Protein AF-A0A7C9E634-F1 (afdb_monomer_lite)

Structure (mmCIF, N/CA/C/O backbone):
data_AF-A0A7C9E634-F1
#
_entry.id   AF-A0A7C9E634-F1
#
loop_
_atom_site.group_PDB
_atom_site.id
_atom_site.type_sy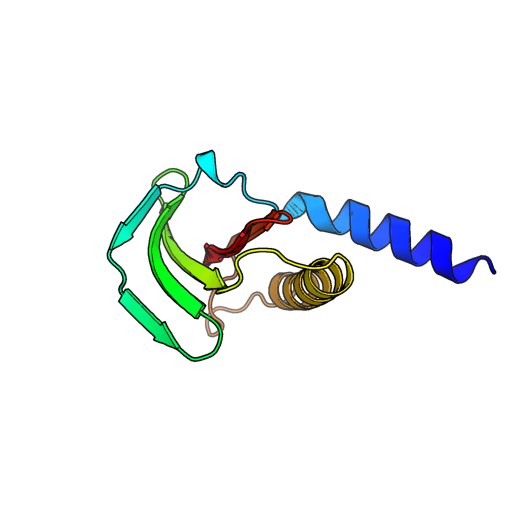mbol
_atom_site.label_atom_id
_atom_site.label_alt_id
_atom_site.label_comp_id
_atom_site.label_asym_id
_atom_site.label_entity_id
_atom_site.label_seq_id
_atom_site.pdbx_PDB_ins_code
_atom_site.Cartn_x
_atom_site.Cartn_y
_atom_site.Cartn_z
_atom_site.occupancy
_atom_site.B_iso_or_equiv
_atom_site.auth_seq_id
_atom_site.auth_comp_id
_atom_site.auth_asym_id
_atom_site.auth_atom_id
_atom_site.pdbx_PDB_model_num
ATOM 1 N N . SER A 1 1 ? 5.236 32.197 8.719 1.00 42.72 1 SER A N 1
ATOM 2 C CA . SER A 1 1 ? 4.154 31.558 9.503 1.00 42.72 1 SER A CA 1
ATOM 3 C C . SER A 1 1 ? 2.904 31.229 8.686 1.00 42.72 1 SER A C 1
ATOM 5 O O . SER A 1 1 ? 2.025 30.561 9.204 1.00 42.72 1 SER A O 1
ATOM 7 N N . SER A 1 2 ? 2.814 31.657 7.421 1.00 39.22 2 SER A N 1
ATOM 8 C CA . SER A 1 2 ? 1.694 31.393 6.503 1.00 39.22 2 SER A CA 1
ATOM 9 C C . SER A 1 2 ? 1.920 30.189 5.575 1.00 39.22 2 SER A C 1
ATOM 11 O O . SER A 1 2 ? 0.960 29.598 5.101 1.00 39.22 2 SER A O 1
ATOM 13 N N . SER A 1 3 ? 3.172 29.774 5.355 1.00 47.94 3 SER A N 1
ATOM 14 C CA . SER A 1 3 ? 3.528 28.684 4.430 1.00 47.94 3 SER A CA 1
ATOM 15 C C . SER A 1 3 ? 3.133 27.285 4.924 1.00 47.94 3 SER A C 1
ATOM 17 O O . SER A 1 3 ? 2.879 26.397 4.121 1.00 47.94 3 SER A O 1
ATOM 19 N N . SER A 1 4 ? 3.044 27.083 6.242 1.00 48.59 4 SER A N 1
ATOM 20 C CA . SER A 1 4 ? 2.720 25.780 6.842 1.00 48.59 4 SER A CA 1
ATOM 21 C C . SER A 1 4 ? 1.243 25.402 6.696 1.00 48.59 4 SER A C 1
ATOM 23 O O . SER A 1 4 ? 0.915 24.221 6.686 1.00 48.59 4 SER A O 1
ATOM 25 N N . VAL A 1 5 ? 0.355 26.398 6.602 1.00 50.66 5 VAL A N 1
ATOM 26 C CA . VAL A 1 5 ? -1.101 26.192 6.505 1.00 50.66 5 VAL A CA 1
ATOM 27 C C . VAL A 1 5 ? -1.513 25.939 5.054 1.00 50.66 5 VAL A C 1
ATOM 29 O O . VAL A 1 5 ? -2.343 25.071 4.807 1.00 50.66 5 VAL A O 1
ATOM 32 N N . VAL A 1 6 ? -0.871 26.626 4.101 1.00 50.06 6 VAL A N 1
ATOM 33 C CA . VAL A 1 6 ? -1.100 26.443 2.656 1.00 50.06 6 VAL A CA 1
ATOM 34 C C . VAL A 1 6 ? -0.694 25.030 2.217 1.00 50.06 6 VAL A C 1
ATOM 36 O O . VAL A 1 6 ? -1.507 24.328 1.632 1.00 50.06 6 VAL A O 1
ATOM 39 N N . ASN A 1 7 ? 0.477 24.538 2.647 1.00 52.78 7 ASN A N 1
ATOM 40 C CA . ASN A 1 7 ? 0.902 23.162 2.349 1.00 52.78 7 ASN A CA 1
ATOM 41 C C . ASN A 1 7 ? -0.045 22.094 2.920 1.00 52.78 7 ASN A C 1
ATOM 43 O O . ASN A 1 7 ? -0.174 21.018 2.349 1.00 52.78 7 ASN A O 1
ATOM 47 N N . LYS A 1 8 ? -0.687 22.357 4.064 1.00 52.69 8 LYS A N 1
ATOM 48 C CA . LYS A 1 8 ? -1.520 21.362 4.751 1.00 52.69 8 LYS A CA 1
ATOM 49 C C . LYS A 1 8 ? -2.874 21.163 4.064 1.00 52.69 8 LYS A C 1
ATOM 51 O O . LYS A 1 8 ? -3.366 20.045 4.052 1.00 52.69 8 LYS A O 1
ATOM 56 N N . LEU A 1 9 ? -3.434 22.221 3.474 1.00 50.91 9 LEU A N 1
ATOM 57 C CA . LEU A 1 9 ? -4.702 22.172 2.734 1.00 50.91 9 LEU A CA 1
ATOM 58 C C . LEU A 1 9 ? -4.543 21.530 1.344 1.00 50.91 9 LEU A C 1
ATOM 60 O O . LEU A 1 9 ? -5.421 20.782 0.914 1.00 50.91 9 LEU A O 1
ATOM 64 N N . ASP A 1 10 ? -3.406 21.760 0.680 1.00 53.06 10 ASP A N 1
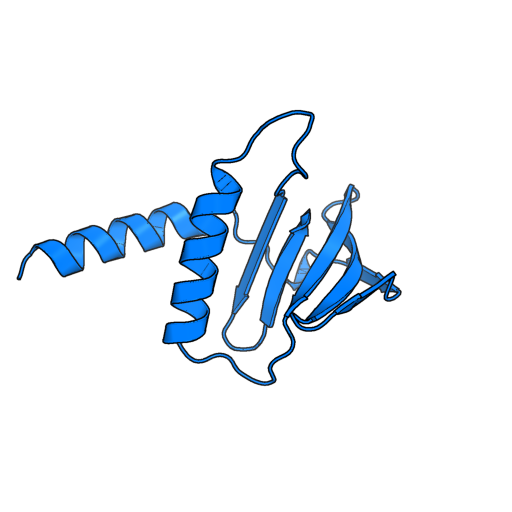ATOM 65 C CA . ASP A 1 10 ? -3.107 21.146 -0.622 1.00 53.06 10 ASP A CA 1
ATOM 66 C C . ASP A 1 10 ? -2.856 19.631 -0.499 1.00 53.06 10 ASP A C 1
ATOM 68 O O . ASP A 1 10 ? -3.322 18.857 -1.333 1.00 53.06 10 ASP A O 1
ATOM 72 N N . ILE A 1 11 ? -2.193 19.189 0.578 1.00 57.31 11 ILE A N 1
ATOM 73 C CA . ILE A 1 11 ? -1.992 17.758 0.876 1.00 57.31 11 ILE A CA 1
ATOM 74 C C . ILE A 1 11 ? -3.322 17.062 1.194 1.00 57.31 11 ILE A C 1
ATOM 76 O O . ILE A 1 11 ? -3.534 15.928 0.772 1.00 57.31 11 ILE A O 1
ATOM 80 N N . ASP A 1 12 ? -4.215 17.725 1.932 1.00 55.81 12 ASP A N 1
ATOM 81 C CA . ASP A 1 12 ? -5.495 17.146 2.358 1.00 55.81 12 ASP A CA 1
ATOM 82 C C . ASP A 1 12 ? -6.465 16.980 1.177 1.00 55.81 12 ASP A C 1
ATOM 84 O O . ASP A 1 12 ? -7.140 15.960 1.060 1.00 55.81 12 ASP A O 1
ATOM 88 N N . THR A 1 13 ? -6.464 17.926 0.232 1.00 55.19 13 THR A N 1
ATOM 89 C CA . THR A 1 13 ? -7.326 17.862 -0.962 1.00 55.19 13 THR A CA 1
ATOM 90 C C . THR A 1 13 ? -6.801 16.863 -2.001 1.00 55.19 13 THR A C 1
ATOM 92 O O . THR A 1 13 ? -7.588 16.112 -2.570 1.00 55.19 13 THR A O 1
ATOM 95 N N . ASP A 1 14 ? -5.478 16.776 -2.202 1.00 60.09 14 ASP A N 1
ATOM 96 C CA . ASP A 1 14 ? -4.853 15.762 -3.074 1.00 60.09 14 ASP A CA 1
ATOM 97 C C . ASP A 1 14 ? -5.064 14.332 -2.539 1.00 60.09 14 ASP A C 1
ATOM 99 O O . ASP A 1 14 ? -4.996 13.367 -3.305 1.00 60.09 14 ASP A O 1
ATOM 103 N N . SER A 1 15 ? -5.333 14.192 -1.233 1.00 59.19 15 SER A N 1
ATOM 104 C CA . SER A 1 15 ? -5.437 12.903 -0.548 1.00 59.19 15 SER A CA 1
ATOM 105 C C . SER A 1 15 ? -6.660 12.063 -0.924 1.00 59.19 15 SER A C 1
ATOM 107 O O . SER A 1 15 ? -6.578 10.838 -0.919 1.00 59.19 15 SER A O 1
ATOM 109 N N . LEU A 1 16 ? -7.777 12.699 -1.286 1.00 6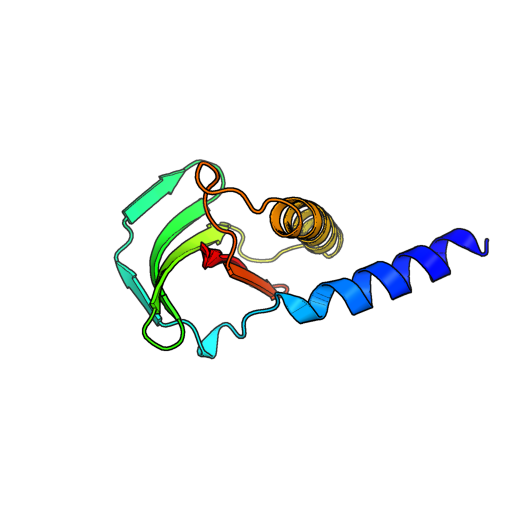4.81 16 LEU A N 1
ATOM 110 C CA . LEU A 1 16 ? -9.054 12.003 -1.484 1.00 64.81 16 LEU A CA 1
ATOM 111 C C . LEU A 1 16 ? -9.161 11.290 -2.840 1.00 64.81 16 LEU A C 1
ATOM 113 O O . LEU A 1 16 ? -9.862 10.289 -2.942 1.00 64.81 16 LEU A O 1
ATOM 117 N N . ASP A 1 17 ? -8.441 11.749 -3.866 1.00 80.50 17 ASP A N 1
ATOM 118 C CA . ASP A 1 17 ? -8.566 11.225 -5.238 1.00 80.50 17 ASP A CA 1
ATOM 119 C C . ASP A 1 17 ? -8.030 9.792 -5.424 1.00 80.50 17 ASP A C 1
ATOM 121 O O . ASP A 1 17 ? -8.195 9.199 -6.490 1.00 80.50 17 ASP A O 1
ATOM 125 N N . TYR A 1 18 ? -7.334 9.249 -4.425 1.00 88.31 18 TYR A N 1
ATOM 126 C CA . TYR A 1 18 ? -6.708 7.923 -4.471 1.00 88.31 18 TYR A CA 1
ATOM 127 C C . TYR A 1 18 ? -7.048 7.046 -3.268 1.00 88.31 18 TYR A C 1
ATOM 129 O O . TYR A 1 18 ? -6.544 5.924 -3.173 1.00 88.31 18 TYR A O 1
ATOM 137 N N . GLU A 1 19 ? -7.821 7.574 -2.321 1.00 94.31 19 GLU A N 1
ATOM 138 C CA . GLU A 1 19 ? -8.114 6.886 -1.075 1.00 94.31 19 GLU A CA 1
ATOM 139 C C . GLU A 1 19 ? -9.101 5.749 -1.357 1.00 94.31 19 GLU A C 1
ATOM 141 O O . GLU A 1 19 ? -10.200 5.957 -1.874 1.00 94.31 19 GLU A O 1
ATOM 146 N N . ILE A 1 20 ? -8.687 4.530 -1.031 1.00 95.56 20 ILE A N 1
ATOM 147 C CA . ILE A 1 20 ? -9.507 3.331 -1.141 1.00 95.56 20 ILE A CA 1
ATOM 148 C C . ILE A 1 20 ? -10.023 2.993 0.252 1.00 95.56 20 ILE A C 1
ATOM 150 O O . ILE A 1 20 ? -9.260 2.889 1.215 1.00 95.56 20 ILE A O 1
ATOM 154 N N . ILE A 1 21 ? -11.330 2.776 0.348 1.00 94.56 21 ILE A N 1
ATOM 155 C CA . ILE A 1 21 ? -11.955 2.249 1.555 1.00 94.56 21 ILE A CA 1
ATOM 156 C C . ILE A 1 21 ? -11.529 0.786 1.688 1.00 94.56 21 ILE A C 1
ATOM 158 O O . ILE A 1 21 ? -11.688 -0.002 0.756 1.00 94.56 21 ILE A O 1
ATOM 162 N N . TRP A 1 22 ? -10.964 0.415 2.838 1.00 94.88 22 TRP A N 1
ATOM 163 C CA . TRP A 1 22 ? -10.449 -0.938 3.058 1.00 94.88 22 TRP A CA 1
ATOM 164 C C . TRP A 1 22 ? -11.517 -2.013 2.808 1.00 94.88 22 TRP A C 1
ATOM 166 O O . TRP A 1 22 ? -11.219 -3.064 2.250 1.00 94.88 22 TRP A O 1
ATOM 176 N N . GLU A 1 23 ? -12.759 -1.736 3.193 1.00 95.12 23 GLU A N 1
ATOM 177 C CA . GLU A 1 23 ? -13.900 -2.640 3.062 1.00 95.12 23 GLU A CA 1
ATOM 178 C C . GLU A 1 23 ? -14.302 -2.915 1.602 1.00 95.12 23 GLU A C 1
ATOM 180 O O . GLU A 1 23 ? -14.927 -3.940 1.334 1.00 95.12 23 GLU A O 1
ATOM 185 N N . ASP A 1 24 ? -13.906 -2.054 0.659 1.00 95.88 24 ASP A N 1
ATOM 186 C CA . ASP A 1 24 ? -14.133 -2.262 -0.777 1.00 95.88 24 ASP A CA 1
ATOM 187 C C . ASP A 1 24 ? -13.081 -3.196 -1.408 1.00 95.88 24 ASP A C 1
ATOM 189 O O . ASP A 1 24 ? -13.224 -3.619 -2.561 1.00 95.88 24 ASP A O 1
ATOM 193 N N . LEU A 1 25 ? -12.015 -3.533 -0.670 1.00 97.06 25 LEU A N 1
ATOM 194 C CA . LEU A 1 25 ? -10.986 -4.479 -1.094 1.00 97.06 25 LEU A CA 1
ATOM 195 C C . LEU A 1 25 ? -11.298 -5.887 -0.594 1.00 97.06 25 LEU A C 1
ATOM 197 O O . LEU A 1 25 ? -11.437 -6.147 0.600 1.00 97.06 25 LEU A O 1
ATOM 201 N N . THR A 1 26 ? -11.292 -6.843 -1.517 1.00 98.00 26 THR A N 1
ATOM 202 C CA . THR A 1 26 ? -11.225 -8.263 -1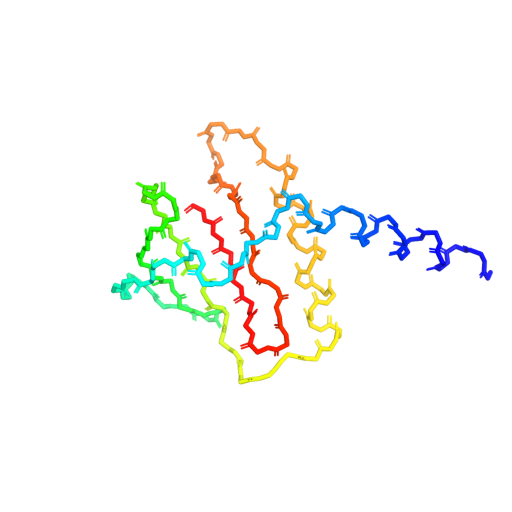.168 1.00 98.00 26 THR A CA 1
ATOM 203 C C . THR A 1 26 ? -9.769 -8.703 -1.206 1.00 98.00 26 THR A C 1
ATOM 205 O O . THR A 1 26 ? -9.155 -8.684 -2.268 1.00 98.00 26 THR A O 1
ATOM 208 N N . VAL A 1 27 ? -9.208 -9.103 -0.063 1.00 97.50 27 VAL A N 1
ATOM 209 C CA . VAL A 1 27 ? -7.817 -9.575 0.027 1.00 97.50 27 VAL A CA 1
ATOM 210 C C . VAL A 1 27 ? -7.776 -11.098 0.059 1.00 97.50 27 VAL A C 1
ATOM 212 O O . VAL A 1 27 ? -8.408 -11.722 0.911 1.00 97.50 27 VAL A O 1
ATOM 215 N N . GLY A 1 28 ? -7.052 -11.674 -0.898 1.00 97.62 28 GLY A N 1
ATOM 216 C CA . GLY A 1 28 ? -6.887 -13.108 -1.094 1.00 97.62 28 GLY A CA 1
ATOM 217 C C . GLY A 1 28 ? -5.566 -13.632 -0.537 1.00 97.62 28 GLY A C 1
ATOM 218 O O . GLY A 1 28 ? -5.094 -13.219 0.525 1.00 97.62 28 GLY A O 1
ATOM 219 N N . GLU A 1 29 ? -4.977 -14.593 -1.244 1.00 98.06 29 GLU A N 1
ATOM 220 C CA . GLU A 1 29 ? -3.741 -15.244 -0.833 1.00 98.06 29 GLU A CA 1
ATOM 221 C C . GLU A 1 29 ? -2.520 -14.317 -0.867 1.00 98.06 29 GLU A C 1
ATOM 223 O O . GLU A 1 29 ? -2.403 -13.385 -1.664 1.00 98.06 29 GLU A O 1
ATOM 228 N N . GLN A 1 30 ? -1.562 -14.609 0.009 1.00 98.19 30 GLN A N 1
ATOM 229 C CA . GLN A 1 30 ? -0.255 -13.974 -0.019 1.00 98.19 30 GLN A CA 1
ATOM 230 C C . GLN A 1 30 ? 0.513 -14.422 -1.266 1.00 98.19 30 GLN A C 1
ATOM 232 O O . GLN A 1 30 ? 0.731 -15.616 -1.468 1.00 98.19 30 GLN A O 1
ATOM 237 N N . ILE A 1 31 ? 0.998 -13.455 -2.042 1.00 97.62 31 ILE A N 1
ATOM 238 C CA . ILE A 1 31 ? 1.811 -13.703 -3.240 1.00 97.62 31 ILE A CA 1
ATOM 239 C C . ILE A 1 31 ? 3.293 -13.388 -3.022 1.00 97.62 31 ILE A C 1
ATOM 241 O O . ILE A 1 31 ? 4.149 -13.891 -3.746 1.00 97.62 31 ILE A O 1
ATOM 245 N N . GLY A 1 32 ? 3.632 -12.593 -2.003 1.00 97.12 32 GLY A N 1
ATOM 246 C CA . GLY A 1 32 ? 5.024 -12.302 -1.673 1.00 97.12 32 GLY A CA 1
ATOM 247 C C . GLY A 1 32 ? 5.195 -11.563 -0.354 1.00 97.12 32 GLY A C 1
ATOM 248 O O . GLY A 1 32 ? 4.272 -10.933 0.150 1.00 97.12 32 GLY A O 1
ATOM 249 N N . GLN A 1 33 ? 6.395 -11.625 0.214 1.00 96.81 33 GLN A N 1
ATOM 250 C CA . GLN A 1 33 ? 6.755 -10.882 1.419 1.00 96.81 33 GLN A CA 1
ATOM 251 C C . GLN A 1 33 ? 8.159 -10.312 1.277 1.00 96.81 33 GLN A C 1
ATOM 253 O O . GLN A 1 33 ? 9.075 -10.989 0.813 1.00 96.81 33 GLN A O 1
ATOM 258 N N . GLY A 1 34 ? 8.316 -9.060 1.688 1.00 91.56 34 GLY A N 1
ATOM 259 C CA . GLY A 1 34 ? 9.591 -8.360 1.705 1.00 91.56 34 GLY A CA 1
ATOM 260 C C . GLY A 1 34 ? 9.765 -7.544 2.979 1.00 91.56 34 GLY A C 1
ATOM 261 O O . GLY A 1 34 ? 8.943 -7.583 3.892 1.00 91.56 34 GLY A O 1
ATOM 262 N N . SER A 1 35 ? 10.840 -6.762 3.030 1.00 89.56 35 SER A N 1
ATOM 263 C CA . SER A 1 35 ? 11.169 -5.921 4.189 1.00 89.56 35 SER A CA 1
ATOM 264 C C . SER A 1 35 ? 10.113 -4.853 4.486 1.00 89.56 35 SER A C 1
ATOM 266 O O . SER A 1 35 ? 9.896 -4.508 5.642 1.00 89.56 35 SER A O 1
ATOM 268 N N . CYS A 1 36 ? 9.450 -4.329 3.453 1.00 87.50 36 CYS A N 1
ATOM 269 C CA . CYS A 1 36 ? 8.447 -3.273 3.591 1.00 87.50 36 CYS A CA 1
ATOM 270 C C . CYS A 1 36 ? 7.052 -3.796 3.962 1.00 87.50 36 CYS A C 1
ATOM 272 O O . CYS A 1 36 ? 6.178 -2.992 4.280 1.00 87.50 36 CYS A O 1
ATOM 274 N N . GLY A 1 37 ? 6.820 -5.108 3.880 1.00 93.62 37 GLY A N 1
ATOM 275 C CA . GLY A 1 37 ? 5.521 -5.709 4.147 1.00 93.62 37 GLY A CA 1
ATOM 276 C C . GLY A 1 37 ? 5.202 -6.898 3.251 1.00 93.62 37 GLY A C 1
ATOM 277 O O . GLY A 1 37 ? 6.087 -7.497 2.633 1.00 93.62 37 GLY A O 1
ATOM 278 N N . THR A 1 38 ? 3.918 -7.219 3.177 1.00 97.25 38 THR A N 1
ATOM 279 C CA . THR A 1 38 ? 3.404 -8.402 2.487 1.00 97.25 38 THR A CA 1
ATOM 280 C C . THR A 1 38 ? 2.513 -7.977 1.331 1.00 97.25 38 THR A C 1
ATOM 282 O O . THR A 1 38 ? 1.711 -7.056 1.461 1.00 97.25 38 THR A O 1
ATOM 285 N N . VAL A 1 39 ? 2.666 -8.641 0.192 1.00 97.75 39 VAL A N 1
ATOM 286 C CA . VAL A 1 39 ? 1.825 -8.451 -0.986 1.00 97.75 39 VAL A CA 1
ATOM 287 C C . VAL A 1 39 ? 0.855 -9.617 -1.074 1.00 97.75 39 VAL A C 1
ATOM 289 O O . VAL A 1 39 ? 1.256 -10.782 -0.990 1.00 97.75 39 VAL A O 1
ATOM 292 N N . TYR A 1 40 ? -0.412 -9.283 -1.265 1.00 98.31 40 TYR A N 1
ATOM 293 C CA . TYR A 1 40 ? -1.502 -10.220 -1.466 1.00 98.31 40 TYR A CA 1
ATOM 294 C C . TYR A 1 40 ? -2.089 -10.020 -2.857 1.00 98.31 40 TYR A C 1
ATOM 296 O O . TYR A 1 40 ? -2.098 -8.901 -3.375 1.00 98.31 40 TYR A O 1
ATOM 304 N N . HIS A 1 41 ? -2.590 -11.098 -3.439 1.00 98.38 41 HIS A N 1
ATOM 305 C CA . HIS A 1 41 ? -3.559 -11.001 -4.520 1.00 98.38 41 HIS A CA 1
ATOM 306 C C . HIS A 1 41 ? -4.880 -10.466 -3.947 1.00 98.38 41 HIS A C 1
ATOM 308 O O . HIS A 1 41 ? -5.200 -10.694 -2.774 1.00 98.38 41 HIS A O 1
ATOM 314 N N . GLY A 1 42 ? -5.636 -9.711 -4.735 1.00 98.06 42 GLY A N 1
ATOM 315 C CA . GLY A 1 42 ? -6.894 -9.135 -4.289 1.00 98.06 42 GLY A CA 1
ATOM 316 C C . GLY A 1 42 ? -7.788 -8.693 -5.435 1.00 98.06 42 GLY A C 1
ATOM 317 O O . GLY A 1 42 ? -7.421 -8.746 -6.601 1.00 98.06 42 GLY A O 1
ATOM 318 N N . SER A 1 43 ? -8.983 -8.236 -5.078 1.00 97.94 43 SER A N 1
ATOM 319 C CA . SER A 1 43 ? -9.956 -7.686 -6.016 1.00 97.94 43 SER A CA 1
ATOM 320 C C . SER A 1 43 ? -10.490 -6.355 -5.505 1.00 97.94 43 SER A C 1
ATOM 322 O O . SER A 1 43 ? -10.906 -6.253 -4.348 1.00 97.94 43 SER A O 1
ATOM 324 N N . TRP A 1 44 ? -10.548 -5.364 -6.394 1.00 97.00 44 TRP A N 1
ATOM 325 C CA . TRP A 1 44 ? -11.159 -4.059 -6.150 1.00 97.00 44 TRP A CA 1
ATOM 326 C C . TRP A 1 44 ? -12.204 -3.763 -7.227 1.00 97.00 44 TRP A C 1
ATOM 328 O O . TRP A 1 44 ? -11.874 -3.653 -8.408 1.00 97.00 44 TRP A O 1
ATOM 338 N N . PHE A 1 45 ? -13.484 -3.706 -6.843 1.00 94.69 45 PHE A N 1
ATOM 339 C CA . PHE A 1 45 ? -14.619 -3.583 -7.776 1.00 94.69 45 PHE A CA 1
ATOM 340 C C . PHE A 1 45 ? -14.558 -4.553 -8.978 1.00 94.69 45 PHE A C 1
ATOM 342 O O . PHE A 1 45 ? -14.900 -4.200 -10.105 1.00 94.69 45 PHE A O 1
ATOM 349 N N . GLY A 1 46 ? -14.111 -5.791 -8.739 1.00 94.56 46 GLY A N 1
ATOM 350 C CA . GLY A 1 46 ? -13.978 -6.833 -9.763 1.00 94.56 46 GLY A CA 1
ATOM 351 C C . GLY A 1 46 ? -12.721 -6.730 -10.635 1.00 94.56 46 GLY A C 1
ATOM 352 O O . GLY A 1 46 ? -12.524 -7.588 -11.493 1.00 94.56 46 GLY A O 1
ATOM 353 N N . SER A 1 47 ? -11.874 -5.720 -10.421 1.00 96.12 47 SER A N 1
ATOM 354 C CA . SER A 1 47 ? -10.536 -5.655 -11.016 1.00 96.12 47 SER A CA 1
ATOM 355 C C . SER A 1 47 ? -9.562 -6.484 -10.187 1.00 96.12 47 SER A C 1
ATOM 357 O O . SER A 1 47 ? -9.524 -6.334 -8.967 1.00 96.12 47 SER A O 1
ATOM 359 N N . ASP A 1 48 ? -8.784 -7.332 -10.856 1.00 97.56 48 ASP A N 1
ATOM 360 C CA . ASP A 1 48 ? -7.667 -8.071 -10.265 1.00 97.56 48 ASP A CA 1
ATOM 361 C C . ASP A 1 48 ? -6.527 -7.104 -9.910 1.00 97.56 48 ASP A C 1
ATOM 363 O O . ASP A 1 48 ? -6.139 -6.286 -10.748 1.00 97.56 48 ASP A O 1
ATOM 367 N N . VAL A 1 49 ? -6.041 -7.151 -8.667 1.00 98.06 49 VAL A N 1
ATOM 368 C CA . VAL A 1 49 ? -5.066 -6.192 -8.123 1.00 98.06 49 VAL A CA 1
ATOM 369 C C . VAL A 1 49 ? -4.040 -6.856 -7.211 1.00 98.06 49 VAL A C 1
ATOM 371 O O . VAL A 1 49 ? -4.291 -7.886 -6.580 1.00 98.06 49 VAL A O 1
ATOM 374 N N . ALA A 1 50 ? -2.890 -6.202 -7.053 1.00 98.25 50 ALA A N 1
ATOM 375 C CA . ALA A 1 50 ? -1.948 -6.506 -5.985 1.00 98.25 50 ALA A CA 1
ATOM 376 C C . ALA A 1 50 ? -2.140 -5.534 -4.811 1.00 98.25 50 ALA A C 1
ATOM 378 O O . ALA A 1 50 ? -2.048 -4.316 -4.963 1.00 98.25 50 ALA A O 1
ATOM 379 N N . VAL A 1 51 ? -2.355 -6.077 -3.610 1.00 97.94 51 VAL A N 1
ATOM 380 C CA . VAL A 1 51 ? -2.513 -5.303 -2.372 1.00 97.94 51 VAL A CA 1
ATOM 381 C C . VAL A 1 51 ? -1.251 -5.444 -1.532 1.00 97.94 51 VAL A C 1
ATOM 383 O O . VAL A 1 51 ? -1.023 -6.462 -0.872 1.00 97.94 51 VAL A O 1
ATOM 386 N N . LYS A 1 52 ? -0.406 -4.411 -1.539 1.00 97.31 52 LYS A N 1
ATOM 387 C CA . LYS A 1 52 ? 0.788 -4.350 -0.691 1.00 97.31 52 LYS A CA 1
ATOM 388 C C . LYS A 1 52 ? 0.429 -3.745 0.658 1.00 97.31 52 LYS A C 1
ATOM 390 O O . LYS A 1 52 ? 0.243 -2.536 0.764 1.00 97.31 52 LYS A O 1
ATOM 395 N N . VAL A 1 53 ? 0.389 -4.581 1.689 1.00 95.88 53 VAL A N 1
ATOM 396 C CA . VAL A 1 53 ? 0.122 -4.190 3.075 1.00 95.88 53 VAL A CA 1
ATOM 397 C C . VAL A 1 53 ? 1.447 -3.977 3.797 1.00 95.88 53 VAL A C 1
ATOM 399 O O . VAL A 1 53 ? 2.277 -4.887 3.884 1.00 95.88 53 VAL A O 1
ATOM 402 N N . PHE A 1 54 ? 1.653 -2.779 4.335 1.00 93.88 54 PHE A N 1
ATOM 403 C CA . PHE A 1 54 ? 2.841 -2.486 5.131 1.00 93.88 54 PHE A CA 1
ATOM 404 C C . PHE A 1 54 ? 2.699 -3.119 6.520 1.00 93.88 54 PHE A C 1
ATOM 406 O O . PHE A 1 54 ? 1.602 -3.224 7.059 1.00 93.88 54 PHE A O 1
ATOM 413 N N . SER A 1 55 ? 3.799 -3.568 7.121 1.00 80.31 55 SER A N 1
ATOM 414 C CA . SER A 1 55 ? 3.746 -4.296 8.396 1.00 80.31 55 SER A CA 1
ATOM 415 C C . SER A 1 55 ? 4.061 -3.386 9.583 1.00 80.31 55 SER A C 1
ATOM 417 O O . SER A 1 55 ? 5.222 -3.257 9.965 1.00 80.31 55 SER A O 1
ATOM 419 N N . LYS A 1 56 ? 3.038 -2.779 10.195 1.00 75.75 56 LYS A N 1
ATOM 420 C CA . LYS A 1 56 ? 3.092 -2.249 11.572 1.00 75.75 56 LYS A CA 1
ATOM 421 C C . LYS A 1 56 ? 1.745 -2.465 12.265 1.00 75.75 56 LYS A C 1
ATOM 423 O O . LYS A 1 56 ? 0.720 -2.484 11.598 1.00 75.75 56 LYS A O 1
ATOM 428 N N . GLN A 1 57 ? 1.761 -2.646 13.588 1.00 64.25 57 GLN A N 1
ATOM 429 C CA . GLN A 1 57 ? 0.530 -2.751 14.387 1.00 64.25 57 GLN A CA 1
ATOM 430 C C . GLN A 1 57 ? -0.206 -1.407 14.463 1.00 64.25 57 GLN A C 1
ATOM 432 O O . GLN A 1 57 ? -1.425 -1.379 14.364 1.00 64.25 57 GLN A O 1
ATOM 437 N N . GLU A 1 58 ? 0.543 -0.308 14.579 1.00 77.56 58 GLU A N 1
ATOM 438 C CA . GLU A 1 58 ? 0.033 1.063 14.554 1.00 77.56 58 GLU A CA 1
ATOM 439 C C . GLU A 1 58 ? 1.054 1.984 13.873 1.00 77.56 58 GLU A C 1
ATOM 441 O O . GLU A 1 58 ? 2.273 1.780 13.976 1.00 77.56 58 GLU A O 1
ATOM 446 N N . TYR A 1 59 ? 0.555 2.996 13.167 1.00 86.50 59 TYR A N 1
ATOM 447 C CA . TYR A 1 59 ? 1.367 4.000 12.486 1.00 86.50 59 TYR A CA 1
ATOM 448 C C . TYR A 1 59 ? 1.279 5.335 13.217 1.00 86.50 59 TYR A C 1
ATOM 450 O O . TYR A 1 59 ? 0.190 5.809 13.527 1.00 86.50 59 TYR A O 1
ATOM 458 N N . SER A 1 60 ? 2.432 5.960 13.467 1.00 90.31 60 SER A N 1
ATOM 459 C CA . SER A 1 60 ? 2.470 7.345 13.935 1.00 90.31 60 SER A CA 1
ATOM 460 C C . SER A 1 60 ? 1.979 8.296 12.844 1.00 90.31 60 SER A C 1
ATOM 462 O O . SER A 1 60 ? 2.139 8.010 11.655 1.00 90.31 60 SER A O 1
ATOM 464 N N . ASP A 1 61 ? 1.474 9.464 13.241 1.00 89.94 61 ASP A N 1
ATOM 465 C CA . ASP A 1 61 ? 1.054 10.514 12.304 1.00 89.94 61 ASP A CA 1
ATOM 466 C C . AS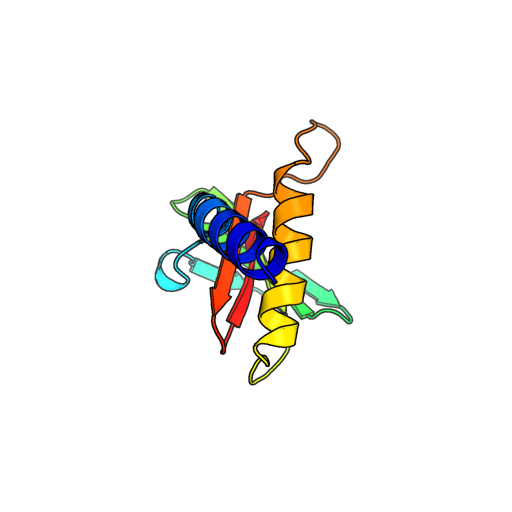P A 1 61 ? 2.168 10.892 11.317 1.00 89.94 61 ASP A C 1
ATOM 468 O O . ASP A 1 61 ? 1.910 11.057 10.127 1.00 89.94 61 ASP A O 1
ATOM 472 N N . ASP A 1 62 ? 3.424 10.939 11.777 1.00 90.38 62 ASP A N 1
ATOM 473 C CA . ASP A 1 62 ? 4.584 11.190 10.913 1.00 90.38 62 ASP A CA 1
ATOM 474 C C . ASP A 1 62 ? 4.772 10.087 9.861 1.00 90.38 62 ASP A C 1
ATOM 476 O O . ASP A 1 62 ? 5.068 10.378 8.704 1.00 90.38 62 ASP A O 1
ATOM 480 N N . ALA A 1 63 ? 4.568 8.817 10.230 1.00 89.94 63 ALA A N 1
ATOM 481 C CA . ALA A 1 63 ? 4.673 7.703 9.290 1.00 89.94 63 ALA A CA 1
ATOM 482 C C . ALA A 1 63 ? 3.541 7.733 8.255 1.00 89.94 63 ALA A C 1
ATOM 484 O O . ALA A 1 63 ? 3.782 7.468 7.079 1.00 89.94 63 ALA A O 1
ATOM 485 N N . ILE A 1 64 ? 2.326 8.088 8.682 1.00 91.38 64 ILE A N 1
ATOM 486 C CA . ILE A 1 64 ? 1.177 8.285 7.792 1.00 91.38 64 ILE A CA 1
ATOM 487 C C . ILE A 1 64 ? 1.453 9.448 6.832 1.00 91.38 64 ILE A C 1
ATOM 489 O O . ILE A 1 64 ? 1.208 9.329 5.633 1.00 91.38 64 ILE A O 1
ATOM 493 N N . LEU A 1 65 ? 2.010 10.555 7.328 1.00 90.69 65 LEU A N 1
ATOM 494 C CA . LEU A 1 65 ? 2.359 11.709 6.505 1.00 90.69 65 LEU A CA 1
ATOM 495 C C . LEU A 1 65 ? 3.435 11.365 5.468 1.00 90.69 65 LEU A C 1
ATOM 497 O O . LEU A 1 65 ? 3.270 11.696 4.295 1.00 90.69 65 LEU A O 1
ATOM 501 N N . SER A 1 66 ? 4.509 10.678 5.870 1.00 90.81 66 SER A N 1
ATOM 502 C CA . SER A 1 66 ? 5.542 10.209 4.937 1.00 90.81 66 SER A CA 1
ATOM 503 C C . SER A 1 66 ? 4.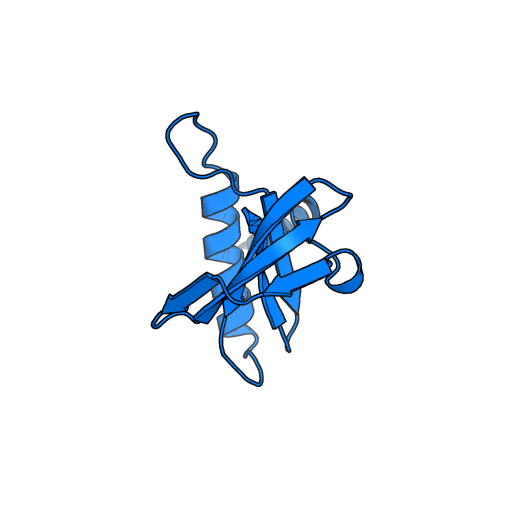971 9.260 3.886 1.00 90.81 66 SER A C 1
ATOM 505 O O . SER A 1 66 ? 5.285 9.389 2.706 1.00 90.81 66 SER A O 1
ATOM 507 N N . PHE A 1 67 ? 4.076 8.355 4.284 1.00 92.56 67 PHE A N 1
ATOM 508 C CA . PHE A 1 67 ? 3.386 7.477 3.346 1.00 92.56 67 PHE A CA 1
ATOM 509 C C . PHE A 1 67 ? 2.549 8.264 2.327 1.00 92.56 67 PHE A C 1
ATOM 511 O O . PHE A 1 67 ? 2.662 8.022 1.127 1.00 92.56 67 PHE A O 1
ATOM 518 N N . ARG A 1 68 ? 1.771 9.264 2.770 1.00 91.88 68 ARG A N 1
ATOM 519 C CA . ARG A 1 68 ? 1.001 10.134 1.862 1.00 91.88 68 ARG A CA 1
ATOM 520 C C . ARG A 1 68 ? 1.899 10.875 0.869 1.00 91.88 68 ARG A C 1
ATOM 522 O O . ARG A 1 68 ? 1.532 11.002 -0.294 1.00 91.88 68 ARG A O 1
ATOM 529 N N . GLN A 1 69 ? 3.087 11.315 1.291 1.00 90.44 69 GLN A N 1
ATOM 530 C CA . GLN A 1 69 ? 4.061 11.945 0.391 1.00 90.44 69 GLN A CA 1
ATOM 531 C C . GLN A 1 69 ? 4.556 10.980 -0.696 1.00 90.44 69 GLN A C 1
ATOM 533 O O . GLN A 1 69 ? 4.617 11.363 -1.864 1.00 90.44 69 GLN A O 1
ATOM 538 N N . GLU A 1 70 ? 4.876 9.732 -0.342 1.00 90.88 70 GLU A N 1
ATOM 539 C CA . GLU A 1 70 ? 5.247 8.706 -1.326 1.00 90.88 70 GLU A CA 1
ATOM 540 C C . GLU A 1 70 ? 4.097 8.423 -2.301 1.00 90.88 70 GLU A C 1
ATOM 542 O O . GLU A 1 70 ? 4.314 8.336 -3.512 1.00 90.88 70 GLU A O 1
ATOM 547 N N . VAL A 1 71 ? 2.864 8.333 -1.794 1.00 92.88 71 VAL A N 1
ATOM 548 C CA . VAL A 1 71 ? 1.669 8.138 -2.623 1.00 92.88 71 VAL A CA 1
ATOM 549 C C . VAL A 1 71 ? 1.482 9.284 -3.614 1.00 92.88 71 VAL A C 1
ATOM 551 O O . VAL A 1 71 ? 1.300 9.020 -4.803 1.00 92.88 71 VAL A O 1
ATOM 554 N N . SER A 1 72 ? 1.613 10.544 -3.188 1.00 90.00 72 SER A N 1
ATOM 555 C CA . SER A 1 72 ? 1.511 11.693 -4.097 1.00 90.00 72 SER A CA 1
ATOM 556 C C . SER A 1 72 ? 2.538 11.647 -5.237 1.00 90.00 72 SER A C 1
ATOM 558 O O . SER A 1 72 ? 2.231 12.091 -6.343 1.00 90.00 72 SER A O 1
ATOM 560 N N . LEU A 1 73 ? 3.722 11.058 -5.027 1.00 90.44 73 LEU A N 1
ATOM 561 C CA . LEU A 1 73 ? 4.686 10.818 -6.108 1.00 90.44 73 LEU A CA 1
ATOM 562 C C . LEU A 1 73 ? 4.217 9.702 -7.051 1.00 90.44 73 LEU A C 1
ATOM 564 O O . LEU A 1 73 ? 4.259 9.871 -8.269 1.00 90.44 73 LEU A O 1
ATOM 568 N N . MET A 1 74 ? 3.731 8.579 -6.511 1.00 92.38 74 MET A N 1
ATOM 569 C CA . MET A 1 74 ? 3.233 7.451 -7.313 1.00 92.38 74 MET A CA 1
ATOM 570 C C . MET A 1 74 ? 2.054 7.847 -8.212 1.00 92.38 74 MET A C 1
ATOM 572 O O . MET A 1 74 ? 2.013 7.437 -9.370 1.00 92.38 74 MET A O 1
ATOM 576 N N . LYS A 1 75 ? 1.157 8.724 -7.740 1.00 88.88 75 LYS A N 1
ATOM 577 C CA . LYS A 1 75 ? 0.031 9.262 -8.532 1.00 88.88 75 LYS A CA 1
ATOM 578 C C . LYS A 1 75 ? 0.455 9.921 -9.845 1.00 88.88 75 LYS A C 1
ATOM 580 O O . LYS A 1 75 ? -0.301 9.904 -10.820 1.00 88.88 75 LYS A O 1
ATOM 585 N N . GLN A 1 76 ? 1.628 10.552 -9.853 1.00 89.00 76 GLN A N 1
ATOM 586 C CA . GLN A 1 76 ? 2.129 11.307 -11.001 1.00 89.00 76 GLN A CA 1
ATOM 587 C C . GLN A 1 76 ? 2.741 10.396 -12.073 1.00 89.00 76 GLN A C 1
ATOM 589 O O . GLN A 1 76 ? 2.933 10.823 -13.213 1.00 89.00 76 GLN A O 1
ATOM 594 N N . LEU A 1 77 ? 3.024 9.132 -11.744 1.00 89.62 77 LEU A N 1
ATOM 595 C CA . LEU A 1 77 ? 3.634 8.175 -12.657 1.00 89.62 77 LEU A CA 1
ATOM 596 C C . LEU A 1 77 ? 2.557 7.463 -13.484 1.00 89.62 77 LEU A C 1
ATOM 598 O O . LEU A 1 77 ? 1.921 6.517 -13.031 1.00 89.62 77 LEU A O 1
ATOM 602 N N . ARG A 1 78 ? 2.365 7.903 -14.732 1.00 89.69 78 ARG A N 1
ATOM 603 C CA . ARG A 1 78 ? 1.469 7.245 -15.697 1.00 89.69 78 ARG A CA 1
ATOM 604 C C . ARG A 1 78 ? 2.196 6.982 -17.002 1.00 89.69 78 ARG A C 1
ATOM 606 O O . ARG A 1 78 ? 2.396 7.885 -17.811 1.00 89.69 78 ARG A O 1
ATOM 613 N N . HIS A 1 79 ? 2.607 5.735 -17.196 1.00 93.81 79 HIS A N 1
ATOM 614 C CA . HIS A 1 79 ? 3.351 5.316 -18.376 1.00 93.81 79 HIS A CA 1
ATOM 615 C C . HIS A 1 79 ? 3.174 3.806 -18.609 1.00 93.81 79 HIS A C 1
ATOM 617 O O . HIS A 1 79 ? 3.172 3.064 -17.631 1.00 93.81 79 HIS A O 1
ATOM 623 N N . PRO A 1 80 ? 3.097 3.312 -19.861 1.00 94.12 80 PRO A N 1
ATOM 624 C CA . PRO A 1 80 ? 2.881 1.887 -20.155 1.00 94.12 80 PRO A CA 1
ATOM 625 C C . PRO A 1 80 ? 3.956 0.933 -19.607 1.00 94.12 80 PRO A C 1
ATOM 627 O O . PRO A 1 80 ? 3.691 -0.249 -19.439 1.00 94.12 80 PRO A O 1
ATOM 630 N N . ASN A 1 81 ? 5.161 1.439 -19.326 1.00 96.25 81 ASN A N 1
ATOM 631 C CA . ASN A 1 81 ? 6.283 0.653 -18.783 1.00 96.25 81 ASN A CA 1
ATOM 632 C C . ASN A 1 81 ? 6.521 0.876 -17.278 1.00 96.25 81 ASN A C 1
ATOM 634 O O . ASN A 1 81 ? 7.585 0.528 -16.771 1.00 96.25 81 ASN A O 1
ATOM 638 N N . ILE A 1 82 ? 5.586 1.522 -16.581 1.00 93.75 82 ILE A N 1
ATOM 639 C CA . ILE A 1 82 ? 5.629 1.711 -15.129 1.00 93.75 82 ILE A CA 1
ATOM 640 C C . ILE A 1 82 ? 4.404 1.011 -14.551 1.00 93.75 82 ILE A C 1
ATOM 642 O O . ILE A 1 82 ? 3.327 1.072 -15.140 1.00 93.75 82 ILE A O 1
ATOM 646 N N . LEU A 1 83 ? 4.576 0.333 -13.417 1.00 93.75 83 LEU A N 1
ATOM 647 C CA . LEU A 1 83 ? 3.469 -0.322 -12.732 1.00 93.75 83 LEU A CA 1
ATOM 648 C C . LEU A 1 83 ? 2.388 0.711 -12.388 1.00 93.75 83 LEU A C 1
ATOM 650 O O . LEU A 1 83 ? 2.694 1.773 -11.842 1.00 93.75 83 LEU A O 1
ATOM 654 N N . LEU A 1 84 ? 1.142 0.405 -12.742 1.00 92.81 84 LEU A N 1
ATOM 655 C CA . LEU A 1 84 ? 0.023 1.309 -12.534 1.00 92.81 84 LEU A CA 1
ATOM 656 C C . LEU A 1 84 ? -0.268 1.429 -11.039 1.00 92.81 84 LEU A C 1
ATOM 658 O O . LEU A 1 84 ? -0.531 0.441 -10.372 1.00 92.81 84 LEU A O 1
ATOM 662 N N . PHE A 1 85 ? -0.248 2.649 -10.517 1.00 95.31 85 PHE A N 1
ATOM 663 C CA . PHE A 1 85 ? -0.801 2.938 -9.201 1.00 95.31 85 PHE A CA 1
ATOM 664 C C . PHE A 1 85 ? -2.318 3.122 -9.321 1.00 95.31 85 PHE A C 1
ATOM 666 O O . PHE A 1 85 ? -2.769 3.973 -10.093 1.00 95.31 85 PHE A O 1
ATOM 673 N N . MET A 1 86 ? -3.097 2.344 -8.564 1.00 95.31 86 MET A N 1
ATOM 674 C CA . MET A 1 86 ? -4.565 2.406 -8.580 1.00 95.31 86 MET A CA 1
ATOM 675 C C . MET A 1 86 ? -5.134 3.161 -7.379 1.00 95.31 86 MET A C 1
ATOM 677 O O . MET A 1 86 ? -6.142 3.849 -7.516 1.00 95.31 86 MET A O 1
ATOM 681 N N . GLY A 1 87 ? -4.482 3.072 -6.222 1.00 96.00 87 GLY A N 1
ATOM 682 C CA . GLY A 1 87 ? -4.888 3.802 -5.028 1.00 96.00 87 GLY A CA 1
ATOM 683 C C . GLY A 1 87 ? -4.158 3.340 -3.775 1.00 96.00 87 GLY A C 1
ATOM 684 O O . GLY A 1 87 ? -3.244 2.510 -3.825 1.00 96.00 87 GLY A O 1
ATOM 685 N N . ALA A 1 88 ? -4.551 3.895 -2.635 1.00 96.88 88 ALA A N 1
ATOM 686 C CA . ALA A 1 88 ? -3.968 3.560 -1.347 1.00 96.88 88 ALA A CA 1
ATOM 687 C C . ALA A 1 88 ? -5.020 3.553 -0.239 1.00 96.88 88 ALA A C 1
ATOM 689 O O . ALA A 1 88 ? -5.973 4.321 -0.273 1.00 96.88 88 ALA A O 1
ATOM 690 N N . VAL A 1 89 ? -4.804 2.703 0.760 1.00 95.62 89 VAL A N 1
ATOM 691 C CA . VAL A 1 89 ? -5.548 2.728 2.023 1.00 95.62 89 VAL A CA 1
ATOM 692 C C . VAL A 1 89 ? -4.665 3.413 3.050 1.00 95.62 89 VAL A C 1
ATOM 694 O O . VAL A 1 89 ? -3.526 2.984 3.253 1.00 95.62 89 VAL A O 1
ATOM 697 N N . THR A 1 90 ? -5.186 4.436 3.714 1.00 93.00 90 THR A N 1
ATOM 698 C CA . THR A 1 90 ? -4.443 5.250 4.669 1.00 93.00 90 THR A CA 1
ATOM 699 C C . THR A 1 90 ? -5.224 5.407 5.969 1.00 93.00 90 THR A C 1
ATOM 701 O O . THR A 1 90 ? -6.015 6.330 6.149 1.00 93.00 90 THR A O 1
ATOM 704 N N . SER A 1 91 ? -4.961 4.524 6.933 1.00 89.00 91 SER A N 1
ATOM 705 C CA . SER A 1 91 ? -5.503 4.633 8.290 1.00 89.00 91 SER A CA 1
ATOM 706 C C . SER A 1 91 ? -4.430 4.372 9.356 1.00 89.00 91 SER A C 1
ATOM 708 O O . SER A 1 91 ? -3.422 3.720 9.068 1.00 89.00 91 SER A O 1
ATOM 710 N N . PRO A 1 92 ? -4.649 4.801 10.615 1.00 87.94 92 PRO A N 1
ATOM 711 C CA . PRO A 1 92 ? -3.705 4.559 11.712 1.00 87.94 92 PRO A CA 1
ATOM 712 C C . PRO A 1 92 ? -3.361 3.087 11.965 1.00 87.94 92 PRO A C 1
ATOM 714 O O . PRO A 1 92 ? -2.321 2.785 12.544 1.00 87.94 92 PRO A O 1
ATOM 717 N N . GLN A 1 93 ? -4.219 2.167 11.522 1.00 90.12 93 GLN A N 1
ATOM 718 C CA . GLN A 1 93 ? -4.054 0.723 11.704 1.00 90.12 93 GLN A CA 1
ATOM 719 C C . GLN A 1 93 ? -3.597 0.019 10.425 1.00 90.12 93 GLN A C 1
ATOM 721 O O . GLN A 1 93 ? -3.246 -1.159 10.457 1.00 90.12 93 GLN A O 1
ATOM 726 N N . ARG A 1 94 ? -3.651 0.700 9.275 1.00 91.69 94 ARG A N 1
ATOM 727 C CA . ARG A 1 94 ? -3.475 0.050 7.981 1.00 91.69 94 ARG A CA 1
ATOM 728 C C . ARG A 1 94 ? -3.026 1.029 6.913 1.00 91.69 94 ARG A C 1
ATOM 730 O O . ARG A 1 94 ? -3.781 1.926 6.544 1.00 91.69 94 ARG A O 1
ATOM 737 N N . LEU A 1 95 ? -1.836 0.777 6.379 1.00 95.19 95 LEU A N 1
ATOM 738 C CA . LEU A 1 95 ? -1.333 1.406 5.165 1.00 95.19 95 LEU A CA 1
ATOM 739 C C . LEU A 1 95 ? -1.245 0.353 4.061 1.00 95.19 95 LEU A C 1
ATOM 741 O O . LEU A 1 95 ? -0.656 -0.716 4.269 1.00 95.19 95 LEU A O 1
ATOM 745 N N . CYS A 1 96 ? -1.832 0.635 2.900 1.00 96.12 96 CYS A N 1
ATOM 746 C CA . CYS A 1 96 ? -1.769 -0.245 1.734 1.00 96.12 96 CYS A CA 1
ATOM 747 C C . CYS A 1 96 ? -1.567 0.540 0.444 1.00 96.12 96 CYS A C 1
ATOM 749 O O . CYS A 1 96 ? -2.111 1.628 0.297 1.00 96.12 96 CYS A O 1
ATOM 751 N N . ILE A 1 97 ? -0.849 -0.052 -0.507 1.00 96.75 97 ILE A N 1
ATOM 752 C CA . ILE A 1 97 ? -0.825 0.393 -1.905 1.00 96.75 97 ILE A CA 1
ATOM 753 C C . ILE A 1 97 ? -1.529 -0.665 -2.746 1.00 96.75 97 ILE A C 1
ATOM 755 O O . ILE A 1 97 ? -1.283 -1.859 -2.558 1.00 96.75 97 ILE A O 1
ATOM 759 N N . VAL A 1 98 ? -2.374 -0.208 -3.665 1.00 97.44 98 VAL A N 1
ATOM 760 C CA . VAL A 1 98 ? -3.077 -1.032 -4.647 1.00 97.44 98 VAL A CA 1
ATOM 761 C C . VAL A 1 98 ? -2.546 -0.692 -6.038 1.00 97.44 98 VAL A C 1
ATOM 763 O O . VAL A 1 98 ? -2.477 0.485 -6.412 1.00 97.44 98 VAL A O 1
ATOM 766 N N . THR A 1 99 ? -2.149 -1.722 -6.782 1.00 95.88 99 THR A N 1
ATOM 767 C CA . THR A 1 99 ? -1.627 -1.641 -8.157 1.00 95.88 99 THR A CA 1
ATOM 768 C C . THR A 1 99 ? -2.248 -2.690 -9.052 1.00 95.88 99 THR A C 1
ATOM 770 O O . THR A 1 99 ? -2.526 -3.783 -8.503 1.00 95.88 99 THR A O 1
#

InterPro domains:
  IPR000719 Protein kinase domain [PS50011] (25-99)
  IPR001245 Serine-threonine/tyrosine-protein kinase, catalytic domain [PF07714] (25-99)
  IPR011009 Protein kinase-like domain superfamily [SSF56112] (14-99)
  IPR051681 Serine/Threonine Kinases and Pseudokinases [PTHR44329] (19-99)

Radius of gyration: 14.31 Å; chains: 1; bounding box: 26×47×35 Å

Organism: Opuntia streptacantha (NCBI:txid393608)

Secondary structure (DSSP, 8-state):
--HHHHHHHHHHHHHGGGBPPGGGEEEEEEEEEETTEEEEEEEETTEEEEEEEE--SS--HHHHHHHHHHHHHHHH---TTSPPP-EEEEETTEEEEE-

Sequence (99 aa):
SSSSVVNKLDIDTDSLDYEIIWEDLTVGEQIGQGSCGTVYHGSWFGSDVAVKVFSKQEYSDDAILSFRQEVSLMKQLRHPNILLFMGAVTSPQRLCIVT

Foldseek 3Di:
DPVVVVVVVVLVVLQPVFADDPVQKAWDAWPDADPQATWTFIDHPNDTKIKGKGDDQFDDPVRLVVLSVVVSVLVVDDDPPDDHWRHWHGDRRTTITID

pLDDT: mean 86.39, std 15.91, range [39.22, 98.38]